Protein AF-A0A1B9N7E8-F1 (afdb_monomer)

Radius of gyration: 13.77 Å; Cα contacts (8 Å, |Δi|>4): 189; chains: 1; bounding box: 35×26×39 Å

pLDDT: mean 82.34, std 18.26, range [32.72, 97.5]

Mean predicted aligned error: 8.08 Å

Sequence (100 aa):
MKKYLFTLLGCFLLTGCGDEMPPKCDSKDAENILKEIYTREGFKKPTIVNQKTLRTDNDNKQYLCQAYLQEATLMKSGSFKYSITWQDKQQKIFYVQLID

Nearest PDB structures (foldseek):
  1tp6-assembly1_A  TM=4.314E-01  e=4.239E-01  Pseudomonas aeruginosa PAO1
  2ia7-assembly1_A  TM=4.928E-01  e=2.584E+00  Geobacter sulfurreducens
  7l5m-assembly1_A  TM=5.742E-01  e=4.719E+00  Escherichia coli
  6w40-assembly1_B  TM=4.185E-01  e=1.965E+00  synthetic construct
  6ubo-assembly1_B  TM=5.568E-01  e=5.875E+00  Escherichia coli K-12

Secondary structure (DSSP, 8-state):
-----EE-------------SPPPTT-HHHHHHHHHHHHHTT-SS-EEEEEEEEEEETTTTEEEEEEEEEETTTTEEEEEEEEEEEEETTTTEEEEEEE-

Solvent-accessible surface area (backbone atoms only — not comparable to full-atom values): 6060 Å² total; per-residue (Å²): 135,88,85,71,83,57,80,59,88,57,91,68,94,67,98,66,88,81,71,87,55,50,77,55,60,73,31,68,69,54,48,51,53,51,40,51,53,41,39,76,75,68,41,92,64,61,43,80,42,78,52,36,73,77,45,78,39,80,88,76,24,29,40,37,26,36,33,33,43,39,24,82,90,78,72,46,66,48,76,49,35,32,35,32,30,56,74,35,74,91,69,64,28,45,35,60,37,80,47,134

Structure (mmCIF, N/CA/C/O backbone):
data_AF-A0A1B9N7E8-F1
#
_entry.id   AF-A0A1B9N7E8-F1
#
loop_
_atom_site.group_PDB
_atom_site.id
_atom_site.type_symbol
_atom_site.label_atom_id
_atom_site.label_alt_id
_atom_site.label_comp_id
_atom_site.label_asym_id
_atom_site.label_entity_id
_atom_site.label_seq_id
_atom_site.pdbx_PDB_ins_code
_atom_site.Cartn_x
_atom_site.Cartn_y
_atom_site.Cartn_z
_atom_site.occupancy
_atom_site.B_iso_or_equiv
_atom_site.auth_seq_id
_atom_site.auth_comp_id
_atom_site.auth_asym_id
_atom_site.auth_atom_id
_atom_site.pdbx_PDB_model_num
ATOM 1 N N . MET A 1 1 ? -5.809 -18.952 -8.779 1.00 38.53 1 MET A N 1
ATOM 2 C CA . MET A 1 1 ? -5.448 -17.632 -8.214 1.00 38.53 1 MET A CA 1
ATOM 3 C C . MET A 1 1 ? -4.995 -17.837 -6.777 1.00 38.53 1 MET A C 1
ATOM 5 O O . MET A 1 1 ? -5.792 -18.292 -5.964 1.00 38.53 1 MET A O 1
ATOM 9 N N . LYS A 1 2 ? -3.712 -17.614 -6.480 1.00 34.44 2 LYS A N 1
ATOM 10 C CA . LYS A 1 2 ? -3.172 -17.715 -5.115 1.00 34.44 2 LYS A CA 1
ATOM 11 C C . LYS A 1 2 ? -3.514 -16.415 -4.382 1.00 34.44 2 LYS A C 1
ATOM 13 O O . LYS A 1 2 ? -3.075 -15.354 -4.804 1.00 34.44 2 LYS A O 1
ATOM 18 N N . LYS A 1 3 ? -4.335 -16.486 -3.331 1.00 32.72 3 LYS A N 1
ATOM 19 C CA . LYS A 1 3 ? -4.626 -15.340 -2.458 1.00 32.72 3 LYS A CA 1
ATOM 20 C C . LYS A 1 3 ? -3.487 -15.224 -1.448 1.00 32.72 3 LYS A C 1
ATOM 22 O O . LYS A 1 3 ? -3.351 -16.093 -0.591 1.00 32.72 3 LYS A O 1
ATOM 27 N N . TYR A 1 4 ? -2.658 -14.194 -1.571 1.00 44.41 4 TYR A N 1
ATOM 28 C CA . TYR A 1 4 ? -1.596 -13.916 -0.609 1.00 44.41 4 TYR A CA 1
ATOM 29 C C . TYR A 1 4 ? -2.139 -12.982 0.476 1.00 44.41 4 TYR A C 1
ATOM 31 O O . TYR A 1 4 ? -2.432 -11.820 0.206 1.00 44.41 4 TYR A O 1
ATOM 39 N N . LEU A 1 5 ? -2.315 -13.504 1.691 1.00 44.25 5 LEU A N 1
ATOM 40 C CA . LEU A 1 5 ? -2.675 -12.719 2.871 1.00 44.25 5 LEU A CA 1
ATOM 41 C C . LEU A 1 5 ? -1.390 -12.459 3.664 1.00 44.25 5 LEU A C 1
ATOM 43 O O . LEU A 1 5 ? -0.912 -13.335 4.381 1.00 44.25 5 LEU A O 1
ATOM 47 N N . PHE A 1 6 ? -0.795 -11.278 3.499 1.00 52.09 6 PHE A N 1
ATOM 48 C CA . PHE A 1 6 ? 0.378 -10.879 4.274 1.00 52.09 6 PHE A CA 1
ATOM 49 C C . PHE A 1 6 ? -0.073 -10.110 5.517 1.00 52.09 6 PHE A C 1
ATOM 51 O O . PHE A 1 6 ? -0.580 -8.996 5.427 1.00 52.09 6 PHE A O 1
ATOM 58 N N . THR A 1 7 ? 0.099 -10.735 6.681 1.00 44.53 7 THR A N 1
ATOM 59 C CA . THR A 1 7 ? -0.130 -10.121 7.993 1.00 44.53 7 THR A CA 1
ATOM 60 C C . THR A 1 7 ? 1.196 -9.556 8.496 1.00 44.53 7 THR A C 1
ATOM 62 O O . THR A 1 7 ? 2.098 -10.328 8.816 1.00 44.53 7 THR A O 1
ATOM 65 N N . LEU A 1 8 ? 1.347 -8.231 8.537 1.00 51.41 8 LEU A N 1
ATOM 66 C CA . LEU A 1 8 ? 2.491 -7.577 9.180 1.00 51.41 8 LEU A CA 1
ATOM 67 C C . LEU A 1 8 ? 2.053 -7.047 10.545 1.00 51.41 8 LEU A C 1
ATOM 69 O O . LEU A 1 8 ? 1.233 -6.139 10.647 1.00 51.41 8 LEU A O 1
ATOM 73 N N . LEU A 1 9 ? 2.602 -7.650 11.600 1.00 45.81 9 LEU A N 1
ATOM 74 C CA . LEU A 1 9 ? 2.369 -7.276 12.991 1.00 45.81 9 LEU A CA 1
ATOM 75 C C . LEU A 1 9 ? 3.229 -6.042 13.330 1.00 45.81 9 LEU A C 1
ATOM 77 O O . LEU A 1 9 ? 4.336 -6.155 13.851 1.00 45.81 9 LEU A O 1
ATOM 81 N N . GLY A 1 10 ? 2.761 -4.851 12.956 1.00 51.19 10 GLY A N 1
ATOM 82 C CA . GLY A 1 10 ? 3.415 -3.588 13.300 1.00 51.19 10 GLY A CA 1
ATOM 83 C C . GLY A 1 10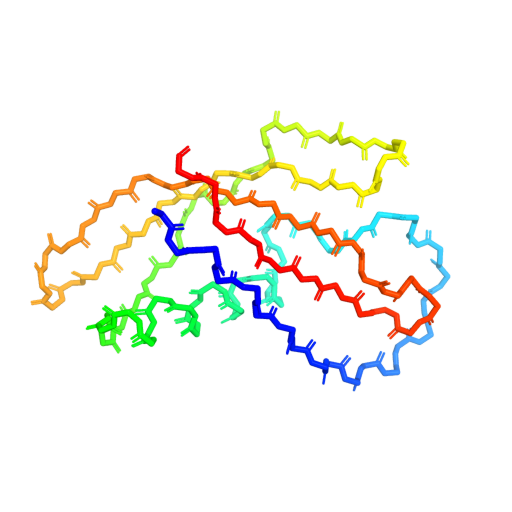 ? 3.016 -3.119 14.699 1.00 51.19 10 GLY A C 1
ATOM 84 O O . GLY A 1 10 ? 1.993 -2.462 14.854 1.00 51.19 10 GLY A O 1
ATOM 85 N N . CYS A 1 11 ? 3.814 -3.428 15.725 1.00 46.47 11 CYS A N 1
ATOM 86 C CA . CYS A 1 11 ? 3.627 -2.873 17.070 1.00 46.47 11 CYS A CA 1
ATOM 87 C C . CYS A 1 11 ? 4.004 -1.380 17.098 1.00 46.47 11 CYS A C 1
ATOM 89 O O . CYS A 1 11 ? 5.141 -1.035 17.414 1.00 46.47 11 CYS A O 1
ATOM 91 N N . PHE A 1 12 ? 3.055 -0.487 16.808 1.00 52.34 12 PHE A N 1
ATOM 92 C CA . PHE A 1 12 ? 3.200 0.951 17.057 1.00 52.34 12 PHE A CA 1
ATOM 93 C C . PHE A 1 12 ? 2.252 1.408 18.171 1.00 52.34 12 PHE A C 1
ATOM 95 O O . PHE A 1 12 ? 1.070 1.684 17.959 1.00 52.34 12 PHE A O 1
ATOM 102 N N . LEU A 1 13 ? 2.806 1.530 19.381 1.00 47.53 13 LEU A N 1
ATOM 103 C CA . LEU A 1 13 ? 2.186 2.223 20.509 1.00 47.53 13 LEU A CA 1
ATOM 104 C C . LEU A 1 13 ? 2.241 3.739 20.264 1.00 47.53 13 LEU A C 1
ATOM 106 O O . LEU A 1 13 ? 3.119 4.434 20.763 1.00 47.53 13 LEU A O 1
ATOM 110 N N . LEU A 1 14 ? 1.299 4.259 19.480 1.00 44.81 14 LEU A N 1
ATOM 111 C CA . LEU A 1 14 ? 0.996 5.690 19.444 1.00 44.81 14 LEU A CA 1
ATOM 112 C C . LEU A 1 14 ? -0.421 5.886 19.973 1.00 44.81 14 LEU A C 1
ATOM 114 O O . LEU A 1 14 ? -1.404 5.533 19.314 1.00 44.81 14 LEU A O 1
ATOM 118 N N . THR A 1 15 ? -0.526 6.432 21.183 1.00 51.41 15 THR A N 1
ATOM 119 C CA . THR A 1 15 ? -1.766 6.937 21.777 1.00 51.41 15 THR A CA 1
ATOM 120 C C . THR A 1 15 ? -2.265 8.115 20.945 1.00 51.41 15 THR A C 1
ATOM 122 O O . THR A 1 15 ? -1.873 9.260 21.146 1.00 51.41 15 THR A O 1
ATOM 125 N N . GLY A 1 16 ? -3.113 7.813 19.972 1.00 44.56 16 GLY A N 1
ATOM 126 C CA . GLY A 1 16 ? -3.918 8.778 19.241 1.00 44.56 16 GLY A CA 1
ATOM 127 C C . GLY A 1 16 ? -5.345 8.267 19.267 1.00 44.56 16 GLY A C 1
ATOM 128 O O . GLY A 1 16 ? -5.592 7.135 18.838 1.00 44.56 16 GLY A O 1
ATOM 129 N N . CYS A 1 17 ? -6.243 9.063 19.841 1.00 47.62 17 CYS A N 1
ATOM 130 C CA . CYS A 1 17 ? -7.675 8.821 19.813 1.00 47.62 17 CYS A CA 1
ATOM 131 C C . CYS A 1 17 ? -8.154 8.673 18.364 1.00 47.62 17 CYS A C 1
ATOM 133 O O . CYS A 1 17 ? -7.961 9.573 17.558 1.00 47.62 17 CYS A O 1
ATOM 135 N N . GLY A 1 18 ? -8.839 7.564 18.088 1.00 53.31 18 GLY A N 1
ATOM 136 C CA . GLY A 1 18 ? -10.081 7.614 17.323 1.00 53.31 18 GLY A CA 1
ATOM 137 C C . GLY A 1 18 ? -10.000 7.850 15.821 1.00 53.31 18 GLY A C 1
ATOM 138 O O . GLY A 1 18 ? -10.745 8.690 15.336 1.00 53.31 18 GLY A O 1
ATOM 139 N N . ASP A 1 19 ? -9.246 7.044 15.076 1.00 61.03 19 ASP A N 1
ATOM 140 C CA . ASP A 1 19 ? -9.650 6.785 13.692 1.00 61.03 19 ASP A CA 1
ATOM 141 C C . ASP A 1 19 ? -10.348 5.427 13.617 1.00 61.03 19 ASP A C 1
ATOM 143 O O . ASP A 1 19 ? -9.802 4.377 13.962 1.00 61.03 19 ASP A O 1
ATOM 147 N N . GLU A 1 20 ? -11.625 5.447 13.223 1.00 76.88 20 GLU A N 1
ATOM 148 C CA . GLU A 1 20 ? -12.377 4.218 12.976 1.00 76.88 20 GLU A CA 1
ATOM 149 C C . GLU A 1 20 ? -11.849 3.449 11.767 1.00 76.88 20 GLU A C 1
ATOM 151 O O . GLU A 1 20 ? -12.049 2.238 11.676 1.00 76.88 20 GLU A O 1
ATOM 156 N N . MET A 1 21 ? -11.172 4.154 10.866 1.00 88.62 21 MET A N 1
ATOM 157 C CA . MET A 1 21 ? -10.669 3.650 9.600 1.00 88.62 21 MET A CA 1
ATOM 158 C C . MET A 1 21 ? -9.199 3.230 9.706 1.00 88.62 21 MET A C 1
ATOM 160 O O . MET A 1 21 ? -8.461 3.817 10.497 1.00 88.62 21 MET A O 1
ATOM 164 N N . PRO A 1 22 ? -8.764 2.225 8.922 1.00 90.19 22 PRO A N 1
ATOM 165 C CA . PRO A 1 22 ? -7.357 1.856 8.811 1.00 90.19 22 PRO A CA 1
ATOM 166 C C . PRO A 1 22 ? -6.534 3.009 8.224 1.00 90.19 22 PRO A C 1
ATOM 168 O O . PRO A 1 22 ? -7.098 4.017 7.796 1.00 90.19 22 PRO A O 1
ATOM 171 N N . PRO A 1 23 ? -5.198 2.898 8.168 1.00 92.00 23 PRO A N 1
ATOM 172 C CA . PRO A 1 23 ? -4.381 3.904 7.503 1.00 92.00 23 PRO A CA 1
ATOM 173 C C . PRO A 1 23 ? -4.845 4.164 6.063 1.00 92.00 23 PRO A C 1
ATOM 175 O O . PRO A 1 23 ? -5.288 3.258 5.354 1.00 92.00 23 PRO A O 1
ATOM 178 N N . LYS A 1 24 ? -4.750 5.422 5.624 1.00 93.19 24 LYS A N 1
ATOM 179 C CA . LYS A 1 24 ? -5.144 5.835 4.269 1.00 93.19 24 LYS A CA 1
ATOM 180 C C . LYS A 1 24 ? -4.250 5.200 3.198 1.00 93.19 24 LYS A C 1
ATOM 182 O O . LYS A 1 24 ? -3.145 4.733 3.481 1.00 93.19 24 LYS A O 1
ATOM 187 N N . CYS A 1 25 ? -4.724 5.220 1.951 1.00 94.88 25 CYS A N 1
ATOM 188 C CA . CYS A 1 25 ? -4.038 4.637 0.793 1.00 94.88 25 CYS A CA 1
ATOM 189 C C . CYS A 1 25 ? -2.600 5.141 0.593 1.00 94.88 25 CYS A C 1
ATOM 191 O O . CYS A 1 25 ? -1.749 4.373 0.151 1.00 94.88 25 CYS A O 1
ATOM 193 N N . ASP A 1 26 ? -2.342 6.406 0.914 1.00 93.44 26 ASP A N 1
ATOM 194 C CA . ASP A 1 26 ? -1.058 7.106 0.805 1.00 93.44 26 ASP A CA 1
ATOM 195 C C . ASP A 1 26 ? -0.241 7.088 2.111 1.00 93.44 26 ASP A C 1
ATOM 197 O O . ASP A 1 26 ? 0.767 7.783 2.235 1.00 93.44 26 ASP A O 1
ATOM 201 N N . SER A 1 27 ? -0.655 6.293 3.105 1.00 94.50 27 SER A N 1
ATOM 202 C CA . SER A 1 27 ? 0.128 6.121 4.327 1.00 94.50 27 SER A CA 1
ATOM 203 C C . SER A 1 27 ? 1.454 5.411 4.047 1.00 94.50 27 SER A C 1
ATOM 205 O O . SER A 1 27 ? 1.531 4.453 3.271 1.00 94.50 27 SER A O 1
ATOM 207 N N . LYS A 1 28 ? 2.504 5.852 4.749 1.00 94.00 28 LYS A N 1
ATOM 208 C CA . LYS A 1 28 ? 3.842 5.249 4.663 1.00 94.00 28 LYS A CA 1
ATOM 209 C C . LYS A 1 28 ? 3.826 3.764 5.029 1.00 94.00 28 LYS A C 1
ATOM 211 O O . LYS A 1 28 ? 4.539 2.980 4.411 1.00 94.00 28 LYS A O 1
ATOM 216 N N . ASP A 1 29 ? 2.996 3.371 5.993 1.00 91.44 29 ASP A N 1
ATOM 217 C CA . ASP A 1 29 ? 2.899 1.977 6.430 1.00 91.44 29 ASP A CA 1
ATOM 218 C C . ASP A 1 29 ? 2.327 1.082 5.323 1.00 91.44 29 ASP A C 1
ATOM 220 O O . ASP A 1 29 ? 2.894 0.030 5.023 1.00 91.44 29 ASP A O 1
ATOM 224 N N . ALA A 1 30 ? 1.260 1.521 4.643 1.00 92.38 30 ALA A N 1
ATOM 225 C CA . ALA A 1 30 ? 0.710 0.790 3.503 1.00 92.38 30 ALA A CA 1
ATOM 226 C C . ALA A 1 30 ? 1.699 0.731 2.327 1.00 92.38 30 ALA A C 1
ATOM 228 O O . ALA A 1 30 ? 1.841 -0.317 1.696 1.00 92.38 30 ALA A O 1
ATOM 229 N N . GLU A 1 31 ? 2.415 1.826 2.049 1.00 94.75 31 GLU A N 1
ATOM 230 C CA . GLU A 1 31 ? 3.453 1.864 1.013 1.00 94.75 31 GLU A CA 1
ATOM 231 C C . GLU A 1 31 ? 4.585 0.861 1.299 1.00 94.75 31 GLU A C 1
ATOM 233 O O . GLU A 1 31 ? 5.010 0.137 0.398 1.00 94.75 31 GLU A O 1
ATOM 238 N N . ASN A 1 32 ? 5.039 0.770 2.552 1.00 94.12 32 ASN A N 1
ATOM 239 C CA . ASN A 1 32 ? 6.075 -0.178 2.965 1.00 94.12 32 ASN A CA 1
ATOM 240 C C . ASN A 1 32 ? 5.623 -1.632 2.780 1.00 94.12 32 ASN A C 1
ATOM 242 O O . ASN A 1 32 ? 6.355 -2.423 2.185 1.00 94.12 32 ASN A O 1
ATOM 246 N N . ILE A 1 33 ? 4.398 -1.970 3.201 1.00 94.12 33 ILE A N 1
ATOM 247 C CA . ILE A 1 33 ? 3.835 -3.316 3.005 1.00 94.12 33 ILE A CA 1
ATOM 248 C C . ILE A 1 33 ? 3.761 -3.657 1.512 1.00 94.12 33 ILE A C 1
ATOM 250 O O . ILE A 1 33 ? 4.164 -4.744 1.101 1.00 94.12 33 ILE A O 1
ATOM 254 N N . LEU A 1 34 ? 3.291 -2.732 0.671 1.00 94.81 34 LEU A N 1
ATOM 255 C CA . LEU A 1 34 ? 3.226 -2.952 -0.775 1.00 94.81 34 LEU A CA 1
ATOM 256 C C . LEU A 1 34 ? 4.616 -3.156 -1.394 1.00 94.81 34 LEU A C 1
ATOM 258 O O . LEU A 1 34 ? 4.787 -4.042 -2.232 1.00 94.81 34 LEU A O 1
ATOM 262 N N . LYS A 1 35 ? 5.624 -2.379 -0.976 1.00 94.06 35 LYS A N 1
ATOM 263 C CA . LYS A 1 35 ? 7.012 -2.573 -1.422 1.00 94.06 35 LYS A CA 1
ATOM 264 C C . LYS A 1 35 ? 7.540 -3.946 -1.028 1.00 94.06 35 LYS A C 1
ATOM 266 O O . LYS A 1 35 ? 8.196 -4.586 -1.847 1.00 94.06 35 LYS A O 1
ATOM 271 N N . GLU A 1 36 ? 7.241 -4.422 0.179 1.00 93.56 36 GLU A N 1
ATOM 272 C CA . GLU A 1 36 ? 7.608 -5.775 0.605 1.00 93.56 36 GLU A CA 1
ATOM 273 C C . GLU A 1 36 ? 6.930 -6.854 -0.241 1.00 93.56 36 GLU A C 1
ATOM 275 O O . GLU A 1 36 ? 7.602 -7.794 -0.666 1.00 93.56 36 GLU A O 1
ATOM 280 N N . ILE A 1 37 ? 5.629 -6.710 -0.521 1.00 92.50 37 ILE A N 1
ATOM 281 C CA . ILE A 1 37 ? 4.884 -7.624 -1.396 1.00 92.50 37 ILE A CA 1
ATOM 282 C C . ILE A 1 37 ? 5.575 -7.704 -2.761 1.00 92.50 37 ILE A C 1
ATOM 284 O O . ILE A 1 37 ? 5.982 -8.786 -3.176 1.00 92.50 37 ILE A O 1
ATOM 288 N N . TYR A 1 38 ? 5.803 -6.571 -3.430 1.00 91.81 38 TYR A N 1
ATOM 289 C CA . TYR A 1 38 ? 6.438 -6.578 -4.751 1.00 91.81 38 TYR A CA 1
ATOM 290 C C . TYR A 1 38 ? 7.900 -7.030 -4.716 1.00 91.81 38 TYR A C 1
ATOM 292 O O . TYR A 1 38 ? 8.359 -7.688 -5.647 1.00 91.81 38 TYR A O 1
ATOM 300 N N . THR A 1 39 ? 8.633 -6.754 -3.638 1.00 91.88 39 THR A N 1
ATOM 301 C CA . THR A 1 39 ? 9.997 -7.275 -3.484 1.00 91.88 39 THR A CA 1
ATOM 302 C C . THR A 1 39 ? 10.002 -8.803 -3.419 1.00 91.88 39 THR A C 1
ATOM 304 O O . THR A 1 39 ? 10.829 -9.438 -4.073 1.00 91.88 39 THR A O 1
ATOM 307 N N . ARG A 1 40 ? 9.044 -9.413 -2.704 1.00 91.19 40 ARG A N 1
ATOM 308 C CA . ARG A 1 40 ? 8.868 -10.878 -2.669 1.00 91.19 40 ARG A CA 1
ATOM 309 C C . ARG A 1 40 ? 8.453 -11.453 -4.026 1.00 91.19 40 ARG A C 1
ATOM 311 O O . ARG A 1 40 ? 8.894 -12.543 -4.369 1.00 91.19 40 ARG A O 1
ATOM 318 N N . GLU A 1 41 ? 7.694 -10.699 -4.818 1.00 88.69 41 GLU A N 1
ATOM 319 C CA . GLU A 1 41 ? 7.342 -11.038 -6.209 1.00 88.69 41 GLU A CA 1
ATOM 320 C C . GLU A 1 41 ? 8.494 -10.788 -7.214 1.00 88.69 41 GLU A C 1
ATOM 322 O O . GLU A 1 41 ? 8.336 -10.977 -8.421 1.00 88.69 41 GLU A O 1
ATOM 327 N N . GLY A 1 42 ? 9.677 -10.378 -6.738 1.00 89.19 42 GLY A N 1
ATOM 328 C CA . GLY A 1 42 ? 10.906 -10.291 -7.532 1.00 89.19 42 GLY A CA 1
ATOM 329 C C . GLY A 1 42 ? 11.254 -8.902 -8.076 1.00 89.19 42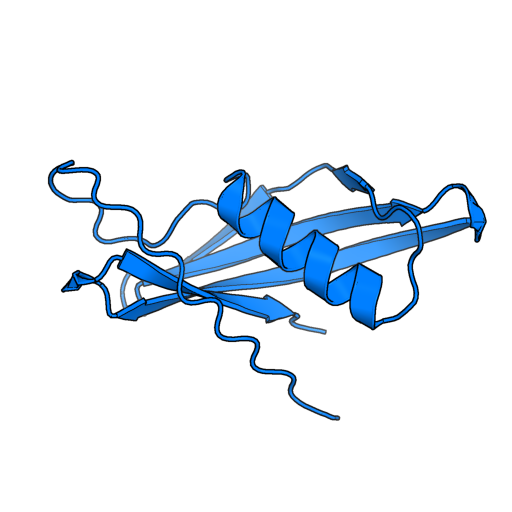 GLY A C 1
ATOM 330 O O . GLY A 1 42 ? 12.186 -8.787 -8.875 1.00 89.19 42 GLY A O 1
ATOM 331 N N . PHE A 1 43 ? 10.555 -7.845 -7.655 1.00 89.88 43 PHE A N 1
ATOM 332 C CA . PHE A 1 43 ? 10.914 -6.464 -7.991 1.00 89.88 43 PHE A CA 1
ATOM 333 C C . PHE A 1 43 ? 12.074 -5.996 -7.103 1.00 89.88 43 PHE A C 1
ATOM 335 O O . PHE A 1 43 ? 11.976 -6.013 -5.881 1.00 89.88 43 PHE A O 1
ATOM 342 N N . LYS A 1 44 ? 13.191 -5.541 -7.679 1.00 87.19 44 LYS A N 1
ATOM 343 C CA . LYS A 1 44 ? 14.393 -5.214 -6.883 1.00 87.19 44 LYS A CA 1
ATOM 344 C C . LYS A 1 44 ? 14.291 -3.882 -6.146 1.00 87.19 44 LYS A C 1
ATOM 346 O O . LYS A 1 44 ? 14.878 -3.719 -5.080 1.00 87.19 44 LYS A O 1
ATOM 351 N N . LYS A 1 45 ? 13.622 -2.904 -6.758 1.00 88.75 45 LYS A N 1
ATOM 352 C CA . LYS A 1 45 ? 13.449 -1.539 -6.235 1.00 88.75 45 LYS A CA 1
ATOM 353 C C . LYS A 1 45 ? 12.082 -0.992 -6.663 1.00 88.75 45 LYS A C 1
ATOM 355 O O . LYS A 1 45 ? 12.037 -0.122 -7.533 1.00 88.75 45 LYS A O 1
ATOM 360 N N . PRO A 1 46 ? 10.976 -1.549 -6.140 1.00 92.50 46 PRO A N 1
ATOM 361 C CA . PRO A 1 46 ? 9.646 -1.077 -6.489 1.00 92.50 46 PRO A CA 1
ATOM 362 C C . PRO A 1 46 ? 9.434 0.346 -5.959 1.00 92.50 46 PRO A C 1
ATOM 364 O O . PRO A 1 46 ? 9.564 0.611 -4.762 1.00 92.50 46 PRO A O 1
ATOM 367 N N . THR A 1 47 ? 9.071 1.254 -6.855 1.00 94.38 47 THR A N 1
ATOM 368 C CA . THR A 1 47 ? 8.597 2.597 -6.525 1.00 94.38 47 THR A CA 1
ATOM 369 C C . THR A 1 47 ? 7.087 2.616 -6.692 1.00 94.38 47 THR A C 1
ATOM 371 O O . THR A 1 47 ? 6.565 2.232 -7.739 1.00 94.38 47 THR A O 1
ATOM 374 N N . ILE A 1 48 ? 6.385 3.064 -5.659 1.00 95.06 48 ILE A N 1
ATOM 375 C CA . ILE A 1 48 ? 4.933 3.210 -5.671 1.00 95.06 48 ILE A CA 1
ATOM 376 C C . ILE A 1 48 ? 4.638 4.697 -5.759 1.00 95.06 48 ILE A C 1
ATOM 378 O O . ILE A 1 48 ? 5.168 5.482 -4.980 1.00 95.06 48 ILE A O 1
ATOM 382 N N . VAL A 1 49 ? 3.826 5.086 -6.734 1.00 94.56 49 VAL A N 1
ATOM 383 C 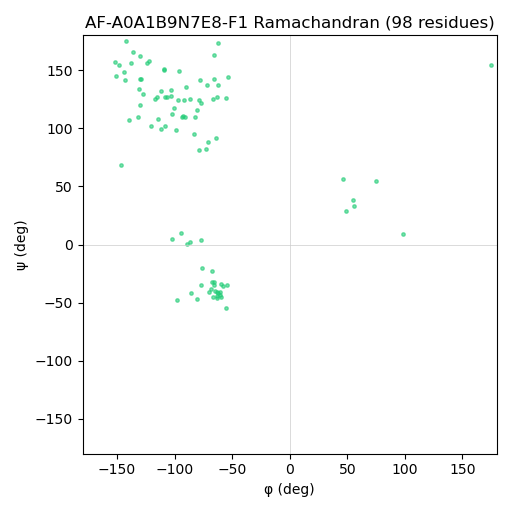CA . VAL A 1 49 ? 3.445 6.483 -6.957 1.00 94.56 49 VAL A CA 1
ATOM 384 C C . VAL A 1 49 ? 1.953 6.594 -7.232 1.00 94.56 49 VAL A C 1
ATOM 386 O O . VAL A 1 49 ? 1.284 5.603 -7.538 1.00 94.56 49 VAL A O 1
ATOM 389 N N . ASN A 1 50 ? 1.431 7.820 -7.164 1.00 94.94 50 ASN A N 1
ATOM 390 C CA . ASN A 1 50 ? 0.040 8.142 -7.491 1.00 94.94 50 ASN A CA 1
ATOM 391 C C . ASN A 1 50 ? -0.980 7.305 -6.696 1.00 94.94 50 ASN A C 1
ATOM 393 O O . ASN A 1 50 ? -2.004 6.889 -7.243 1.00 94.94 50 ASN A O 1
ATOM 397 N N . GLN A 1 51 ? -0.690 7.041 -5.417 1.00 96.56 51 GLN A N 1
ATOM 398 C CA . GLN A 1 51 ? -1.624 6.387 -4.503 1.00 96.56 51 GLN A CA 1
ATOM 399 C C . GLN A 1 51 ? -2.860 7.267 -4.325 1.00 96.56 51 GLN A C 1
ATOM 401 O O . GLN A 1 51 ? -2.757 8.444 -3.986 1.00 96.56 51 GLN A O 1
ATOM 406 N N . LYS A 1 52 ? -4.040 6.695 -4.555 1.00 95.75 52 LYS A N 1
ATOM 407 C CA . LYS A 1 52 ? -5.319 7.381 -4.366 1.00 95.75 52 LYS A CA 1
ATOM 408 C C . LYS A 1 52 ? -6.387 6.435 -3.839 1.00 95.75 52 LYS A C 1
ATOM 410 O O . LYS A 1 52 ? -6.412 5.254 -4.188 1.00 95.75 52 LYS A O 1
ATOM 415 N N . THR A 1 53 ? -7.308 6.982 -3.055 1.00 96.88 53 THR A N 1
ATOM 416 C CA . THR A 1 53 ? -8.522 6.281 -2.629 1.00 96.88 53 THR A CA 1
ATOM 417 C C . THR A 1 53 ? -9.529 6.268 -3.772 1.00 96.88 53 THR A C 1
ATOM 419 O O . THR A 1 53 ? -9.923 7.318 -4.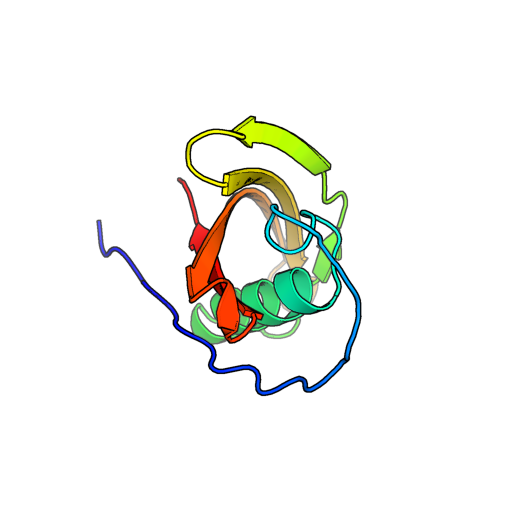273 1.00 96.88 53 THR A O 1
ATOM 422 N N . LEU A 1 54 ? -9.949 5.077 -4.190 1.00 96.19 54 LEU A N 1
ATOM 423 C CA . LEU A 1 54 ? -11.045 4.893 -5.142 1.00 96.19 54 LEU A CA 1
ATOM 424 C C . LEU A 1 54 ? -12.399 4.868 -4.436 1.00 96.19 54 LEU A C 1
ATOM 426 O O . LEU A 1 54 ? -13.372 5.425 -4.936 1.00 96.19 54 LEU A O 1
ATOM 430 N N . ARG A 1 55 ? -12.463 4.182 -3.292 1.00 95.31 55 ARG A N 1
ATOM 431 C CA . ARG A 1 55 ? -13.681 4.029 -2.500 1.00 95.31 55 ARG A CA 1
ATOM 432 C C . ARG A 1 55 ? -13.334 3.859 -1.028 1.00 95.31 55 ARG A C 1
ATOM 434 O O . ARG A 1 55 ? -12.356 3.198 -0.684 1.00 95.31 55 ARG A O 1
ATOM 44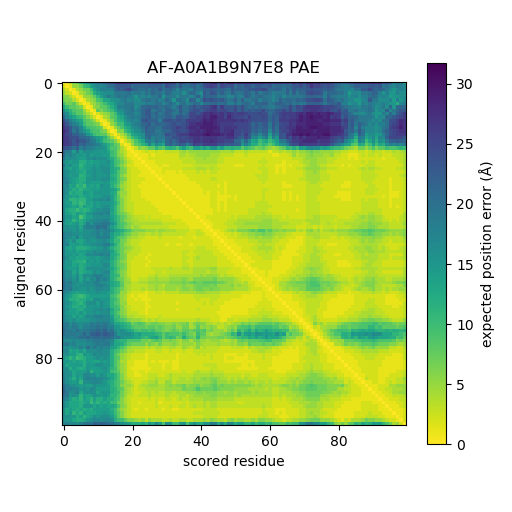1 N N . T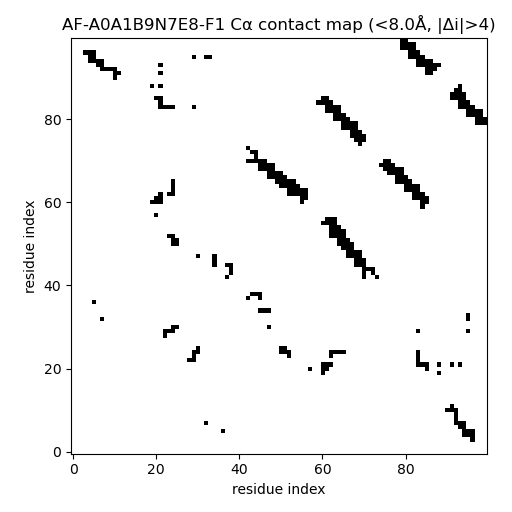HR A 1 56 ? -14.189 4.416 -0.185 1.00 95.25 56 T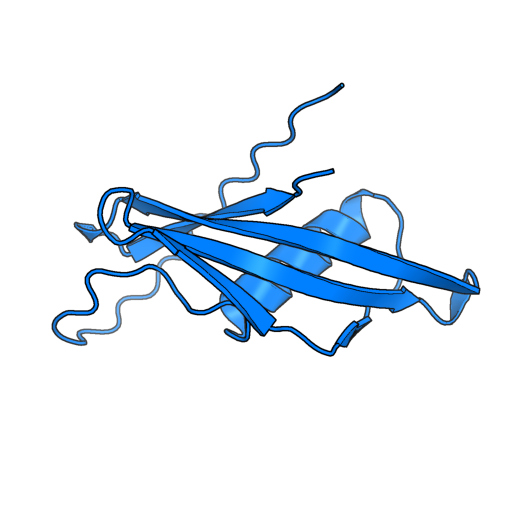HR A N 1
ATOM 442 C CA . THR A 1 56 ? -14.200 4.177 1.256 1.00 95.25 56 THR A CA 1
ATOM 443 C C . THR A 1 56 ? -15.415 3.325 1.588 1.00 95.25 56 THR A C 1
ATOM 445 O O . THR A 1 56 ? -16.530 3.669 1.198 1.00 95.25 56 THR A O 1
ATOM 448 N N . ASP A 1 57 ? -15.201 2.215 2.281 1.00 91.25 57 ASP A N 1
ATOM 449 C CA . ASP A 1 57 ? -16.260 1.400 2.863 1.00 91.25 57 ASP A CA 1
ATOM 450 C C . ASP A 1 57 ? -16.226 1.584 4.383 1.00 91.25 57 ASP A C 1
ATOM 452 O O . ASP A 1 57 ? -15.351 1.060 5.075 1.00 91.25 57 ASP A O 1
ATOM 456 N N . ASN A 1 58 ? -17.154 2.396 4.888 1.00 86.88 58 ASN A N 1
ATOM 457 C CA . ASN A 1 58 ? -17.239 2.723 6.309 1.00 86.88 58 ASN A CA 1
ATOM 458 C C . ASN A 1 58 ? -17.832 1.586 7.146 1.00 86.88 58 ASN A C 1
ATOM 460 O O . ASN A 1 58 ? -17.621 1.585 8.359 1.00 86.88 58 ASN A O 1
ATOM 464 N N . ASP A 1 59 ? -18.553 0.648 6.531 1.00 85.81 59 ASP A N 1
ATOM 465 C CA . ASP A 1 59 ? -19.185 -0.467 7.238 1.00 85.81 59 ASP A CA 1
ATOM 466 C C . ASP A 1 59 ? -18.138 -1.548 7.499 1.00 85.81 59 ASP A C 1
ATOM 468 O O . ASP A 1 59 ? -17.941 -1.984 8.632 1.00 85.81 59 ASP A O 1
ATOM 472 N N . ASN A 1 60 ? -17.366 -1.884 6.462 1.00 83.56 60 ASN A N 1
ATOM 473 C CA . ASN A 1 60 ? -16.273 -2.853 6.538 1.00 83.56 60 ASN A CA 1
ATOM 474 C C . ASN A 1 60 ? -14.938 -2.239 6.989 1.00 83.56 60 ASN A C 1
ATOM 476 O O . ASN A 1 60 ? -13.923 -2.934 7.033 1.00 83.56 60 ASN A O 1
ATOM 480 N N . LYS A 1 61 ? -14.925 -0.934 7.300 1.00 87.12 61 LYS A N 1
ATOM 481 C CA . LYS A 1 61 ? -13.734 -0.154 7.680 1.00 87.12 61 LYS A CA 1
ATOM 482 C C . LYS A 1 61 ? -12.557 -0.433 6.742 1.00 87.12 61 LYS A C 1
ATOM 484 O O . LYS A 1 61 ? -11.474 -0.847 7.160 1.00 87.12 61 LYS A O 1
ATOM 489 N N . GLN A 1 62 ? -12.795 -0.225 5.453 1.00 92.75 62 GLN A N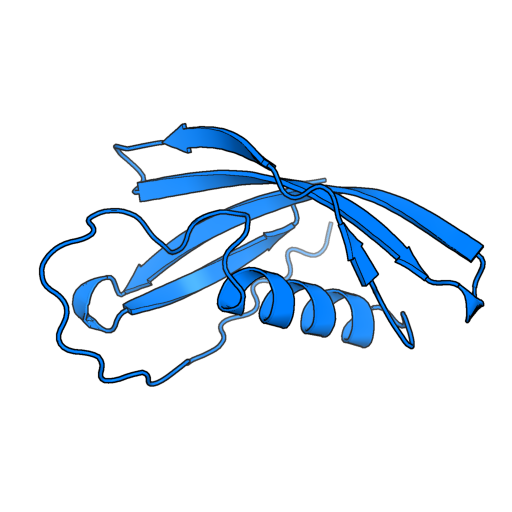 1
ATOM 490 C CA . GLN A 1 62 ? -11.867 -0.557 4.381 1.00 92.75 62 GLN A CA 1
ATOM 491 C C . GLN A 1 62 ? -11.660 0.633 3.441 1.00 92.75 62 GLN A C 1
ATOM 493 O O . GLN A 1 62 ? -12.595 1.351 3.084 1.00 92.75 62 GLN A O 1
ATOM 498 N N . TYR A 1 63 ? -10.423 0.796 2.978 1.00 96.00 63 TYR A N 1
ATOM 499 C CA . TYR A 1 63 ? -10.117 1.611 1.807 1.00 96.00 63 TYR A CA 1
ATOM 500 C C . TYR A 1 63 ? -9.856 0.720 0.605 1.00 96.00 63 TYR A C 1
ATOM 502 O O . TYR A 1 63 ? -9.073 -0.221 0.699 1.00 96.00 63 TYR A O 1
ATOM 510 N N . LEU A 1 64 ? -10.473 1.048 -0.528 1.00 96.38 64 LEU A N 1
ATOM 511 C CA . LEU A 1 64 ? -10.077 0.559 -1.840 1.00 96.38 64 LEU A CA 1
ATOM 512 C C . LEU A 1 64 ? -9.205 1.622 -2.500 1.00 96.38 64 LEU A C 1
ATOM 514 O O . LEU A 1 64 ? -9.623 2.770 -2.672 1.00 96.38 64 LEU A O 1
ATOM 518 N N . CYS A 1 65 ? -8.012 1.222 -2.903 1.00 97.50 65 CYS A N 1
ATOM 519 C CA . CYS A 1 65 ? -6.954 2.093 -3.370 1.00 97.50 65 CYS A CA 1
ATOM 520 C C . CYS A 1 65 ? -6.515 1.723 -4.789 1.00 97.50 65 CYS A C 1
ATOM 522 O O . CYS A 1 65 ? -6.676 0.589 -5.245 1.00 97.50 65 CYS A O 1
ATOM 524 N N . GLN A 1 66 ? -5.911 2.687 -5.476 1.00 97.31 66 GLN A N 1
ATOM 525 C CA . GLN A 1 66 ? -5.162 2.478 -6.710 1.00 97.31 66 GLN A CA 1
ATOM 526 C C . GLN A 1 66 ? -3.804 3.149 -6.579 1.00 97.31 66 GLN A C 1
ATOM 528 O O . GLN A 1 66 ? -3.712 4.245 -6.031 1.00 97.31 66 GLN A O 1
ATOM 533 N N . ALA A 1 67 ? -2.774 2.519 -7.129 1.00 97.00 67 ALA A N 1
ATOM 534 C CA . ALA A 1 67 ? -1.461 3.123 -7.283 1.00 97.00 67 ALA A CA 1
ATOM 535 C C . ALA A 1 67 ? -0.824 2.695 -8.607 1.00 97.00 67 ALA A C 1
ATOM 537 O O . ALA A 1 67 ? -1.378 1.887 -9.360 1.00 97.00 67 ALA A O 1
ATOM 538 N N . TYR A 1 68 ? 0.336 3.269 -8.900 1.00 95.38 68 TYR A N 1
ATOM 539 C CA . TYR A 1 68 ? 1.171 2.903 -10.031 1.00 95.38 68 TYR A CA 1
ATOM 540 C C . TYR A 1 68 ? 2.509 2.373 -9.519 1.00 95.38 68 TYR A C 1
ATOM 542 O O . TYR A 1 68 ? 3.189 3.035 -8.734 1.00 95.38 68 TYR A O 1
ATOM 550 N N . LEU A 1 69 ? 2.863 1.166 -9.948 1.00 94.38 69 LEU A N 1
ATOM 551 C CA . LEU A 1 69 ? 4.143 0.534 -9.671 1.00 94.38 69 LEU A CA 1
ATOM 552 C C . LEU A 1 69 ? 5.129 0.896 -10.778 1.00 94.38 69 LEU A C 1
ATOM 554 O O . LEU A 1 69 ? 4.794 0.821 -11.960 1.00 94.38 69 LEU A O 1
ATOM 558 N N . GLN A 1 70 ? 6.350 1.240 -10.392 1.00 92.56 70 GLN A N 1
ATOM 559 C CA . GLN A 1 70 ? 7.477 1.427 -11.295 1.00 92.56 70 GLN A CA 1
ATOM 560 C C . GLN A 1 70 ? 8.681 0.654 -10.780 1.00 92.56 70 GLN A C 1
ATOM 562 O O . GLN A 1 70 ? 9.050 0.770 -9.615 1.00 92.56 70 GLN A O 1
ATOM 567 N N . GLU A 1 71 ? 9.349 -0.075 -11.662 1.00 87.44 71 GLU A N 1
ATOM 568 C CA . GLU A 1 71 ? 10.681 -0.599 -11.402 1.00 87.44 71 GLU A CA 1
ATOM 569 C C . GLU A 1 71 ? 11.594 -0.294 -12.583 1.00 87.44 71 GLU A C 1
ATOM 571 O O . GLU A 1 71 ? 11.491 -0.890 -13.656 1.00 87.44 71 GLU A O 1
ATOM 576 N N . ALA A 1 72 ? 12.538 0.618 -12.353 1.00 79.31 72 ALA A N 1
ATOM 577 C CA . ALA A 1 72 ? 13.479 1.063 -13.374 1.00 79.31 72 ALA A CA 1
ATOM 578 C C . ALA A 1 72 ? 14.337 -0.086 -13.935 1.00 79.31 72 ALA A C 1
ATOM 580 O O . ALA A 1 72 ? 14.659 -0.091 -15.118 1.00 79.31 72 ALA A O 1
ATOM 581 N N . THR A 1 73 ? 14.683 -1.076 -13.104 1.00 78.69 73 THR A N 1
ATOM 582 C CA . THR A 1 73 ? 15.621 -2.147 -13.479 1.00 78.69 73 THR A CA 1
ATOM 583 C C . THR A 1 73 ? 15.044 -3.123 -14.504 1.00 78.69 73 THR A C 1
ATOM 585 O O . THR A 1 73 ? 15.765 -3.537 -15.404 1.00 78.69 73 THR A O 1
ATOM 588 N N . LEU A 1 74 ? 13.771 -3.513 -14.372 1.00 75.31 74 LEU A N 1
ATOM 589 C CA . LEU A 1 74 ? 13.125 -4.455 -15.298 1.00 75.31 74 LEU A CA 1
ATOM 590 C C . LEU A 1 74 ? 12.198 -3.757 -16.299 1.00 75.31 74 LEU A C 1
ATOM 592 O O . LEU A 1 74 ? 11.502 -4.443 -17.043 1.00 75.31 74 LEU A O 1
ATOM 596 N N . MET A 1 75 ? 12.146 -2.417 -16.288 1.00 81.06 75 MET A N 1
ATOM 597 C CA . MET A 1 75 ? 11.165 -1.619 -17.038 1.00 81.06 75 MET A CA 1
ATOM 598 C C . MET A 1 75 ? 9.720 -2.107 -16.832 1.00 81.06 75 MET A C 1
ATOM 600 O O . MET A 1 75 ? 8.869 -1.971 -17.709 1.00 81.06 75 MET A O 1
ATOM 604 N N . LYS A 1 76 ? 9.435 -2.696 -15.666 1.00 81.00 76 LYS A N 1
ATOM 605 C CA . LYS A 1 76 ? 8.096 -3.152 -15.305 1.00 81.00 76 LYS A CA 1
ATOM 606 C C . LYS A 1 76 ? 7.347 -1.986 -14.691 1.00 81.00 76 LYS A C 1
ATOM 608 O O . LYS A 1 76 ? 7.804 -1.386 -13.716 1.00 81.00 76 LYS A O 1
ATOM 613 N N . SER A 1 77 ? 6.187 -1.678 -15.246 1.00 90.12 77 SER A N 1
ATOM 614 C CA . SER A 1 77 ? 5.310 -0.664 -14.689 1.00 90.12 77 SER A CA 1
ATOM 615 C C . SER A 1 77 ? 3.848 -0.982 -14.955 1.00 90.12 77 SER A C 1
ATOM 617 O O . SER A 1 77 ? 3.508 -1.703 -15.893 1.00 90.12 77 SER A O 1
ATOM 619 N N . GLY A 1 78 ? 2.971 -0.471 -14.098 1.00 92.00 78 GLY A N 1
ATOM 620 C CA . GLY A 1 78 ? 1.546 -0.731 -14.228 1.00 92.00 78 GLY A CA 1
ATOM 621 C C . GLY A 1 78 ? 0.729 -0.158 -13.086 1.00 92.00 78 GLY A C 1
ATOM 622 O O . GLY A 1 78 ? 1.221 0.047 -11.976 1.00 92.00 78 GLY A O 1
ATOM 623 N N . SER A 1 79 ? -0.543 0.107 -13.369 1.00 94.69 79 SER A N 1
ATOM 624 C CA . SER A 1 79 ? -1.514 0.391 -12.319 1.00 94.69 79 SER A CA 1
ATOM 625 C C . SER A 1 79 ? -1.955 -0.899 -11.648 1.00 94.69 79 SER A C 1
ATOM 627 O O . SER A 1 79 ? -2.187 -1.896 -12.321 1.00 94.69 79 SER A O 1
ATOM 629 N N . PHE A 1 80 ? -2.144 -0.843 -10.336 1.00 94.25 80 PHE A N 1
ATOM 630 C CA . PHE A 1 80 ? -2.709 -1.938 -9.559 1.00 94.25 80 PHE A CA 1
ATOM 631 C C . PHE A 1 80 ? -3.700 -1.392 -8.534 1.00 94.25 80 PHE A C 1
ATOM 633 O O . PHE A 1 80 ? -3.633 -0.218 -8.143 1.00 94.25 80 PHE A O 1
ATOM 640 N N . LYS A 1 81 ? -4.633 -2.244 -8.106 1.00 96.69 81 LYS A N 1
ATOM 641 C CA . LYS A 1 81 ? -5.564 -1.944 -7.021 1.00 96.69 81 LYS A CA 1
ATOM 642 C C . LYS A 1 81 ? -5.212 -2.764 -5.793 1.00 96.69 81 LYS A C 1
ATOM 644 O O . LYS A 1 81 ? -4.656 -3.857 -5.877 1.00 96.69 81 LYS A O 1
ATOM 649 N N . TYR A 1 82 ? -5.530 -2.207 -4.638 1.00 96.25 82 TYR A N 1
ATOM 650 C CA . TYR A 1 82 ? -5.341 -2.876 -3.361 1.00 96.25 82 TYR A CA 1
ATOM 651 C C . TYR A 1 82 ? -6.366 -2.377 -2.355 1.00 96.25 82 TYR A C 1
ATOM 653 O O . TYR A 1 82 ? -6.886 -1.271 -2.497 1.00 96.25 82 TYR A O 1
ATOM 661 N N . SER A 1 83 ? -6.650 -3.177 -1.336 1.00 96.06 83 SER A N 1
ATOM 662 C CA . SER A 1 83 ? -7.411 -2.741 -0.173 1.00 96.06 83 SER A CA 1
ATOM 663 C C . SER A 1 83 ? -6.536 -2.629 1.060 1.00 96.06 83 SER A C 1
ATOM 665 O O . SER A 1 83 ? -5.579 -3.385 1.223 1.00 96.06 83 SER A O 1
ATOM 667 N N . ILE A 1 84 ? -6.912 -1.713 1.947 1.00 96.00 84 ILE A N 1
ATOM 668 C CA . ILE A 1 84 ? -6.402 -1.624 3.314 1.00 96.00 84 ILE A CA 1
ATOM 669 C C . ILE A 1 84 ? -7.573 -1.900 4.248 1.00 96.00 84 ILE A C 1
ATOM 671 O O . ILE A 1 84 ? -8.635 -1.290 4.109 1.00 96.00 84 ILE A O 1
ATOM 675 N N . THR A 1 85 ? -7.415 -2.841 5.171 1.00 92.56 85 THR A N 1
ATOM 676 C CA . THR A 1 85 ? -8.495 -3.267 6.071 1.00 92.56 85 THR A CA 1
ATOM 677 C C . THR A 1 85 ? -7.938 -3.573 7.449 1.00 92.56 85 THR A C 1
ATOM 679 O O . THR A 1 85 ? -6.847 -4.132 7.570 1.00 92.56 85 THR A O 1
ATOM 682 N N . TRP A 1 86 ? -8.680 -3.206 8.494 1.00 89.25 86 TRP A N 1
ATOM 683 C CA . TRP A 1 86 ? -8.326 -3.604 9.851 1.00 89.25 86 TRP A CA 1
ATOM 684 C C . TRP A 1 86 ? -8.353 -5.127 9.997 1.00 89.25 86 TRP A C 1
ATOM 686 O O . TRP A 1 86 ? -9.279 -5.797 9.547 1.00 89.25 86 TRP A O 1
ATOM 696 N N . GLN A 1 87 ? -7.346 -5.657 10.676 1.00 87.69 87 GLN A N 1
ATOM 697 C CA . GLN A 1 87 ? -7.353 -7.010 11.216 1.00 87.69 87 GLN A CA 1
ATOM 698 C C . GLN A 1 87 ? -7.745 -6.983 12.695 1.00 87.69 87 GLN A C 1
ATOM 700 O O . GLN A 1 87 ? -8.627 -7.724 13.111 1.00 87.69 87 GLN A O 1
ATOM 705 N N . ASP A 1 88 ? -7.116 -6.096 13.469 1.00 83.50 88 ASP A N 1
ATOM 706 C CA . ASP A 1 88 ? -7.452 -5.805 14.860 1.00 83.50 88 ASP A CA 1
ATOM 707 C C . ASP A 1 88 ? -7.348 -4.291 15.079 1.00 83.50 88 ASP A C 1
ATOM 709 O O . ASP A 1 88 ? -6.259 -3.715 15.135 1.00 83.50 88 ASP A O 1
ATOM 713 N N . LYS A 1 89 ? -8.504 -3.635 15.207 1.00 80.94 89 LYS A N 1
ATOM 714 C CA . LYS A 1 89 ? -8.590 -2.186 15.419 1.00 80.94 89 LYS A CA 1
ATOM 715 C C . LYS A 1 89 ? -8.016 -1.761 16.775 1.00 80.94 89 LYS A C 1
ATOM 717 O O . LYS A 1 89 ? -7.439 -0.680 16.865 1.00 80.94 89 LYS A O 1
ATOM 722 N N . GLN A 1 90 ? -8.174 -2.573 17.823 1.00 82.69 90 GLN A N 1
ATOM 723 C CA . GLN A 1 90 ? -7.691 -2.227 19.165 1.00 82.69 90 GLN A CA 1
ATOM 724 C C . GLN A 1 90 ? -6.163 -2.217 19.203 1.00 82.69 90 GLN A C 1
ATOM 726 O O . GLN A 1 90 ? -5.564 -1.323 19.797 1.00 82.69 90 GLN A O 1
ATOM 731 N N . GLN A 1 91 ? -5.543 -3.166 18.503 1.00 84.19 91 GLN A N 1
ATOM 732 C CA . GLN A 1 91 ? -4.088 -3.278 18.393 1.00 84.19 91 GLN A CA 1
ATOM 733 C C . GLN A 1 91 ? -3.496 -2.490 17.217 1.00 84.19 91 GLN A C 1
ATOM 735 O O . GLN A 1 91 ? -2.285 -2.511 17.016 1.00 84.19 91 GLN A O 1
ATOM 740 N N . LY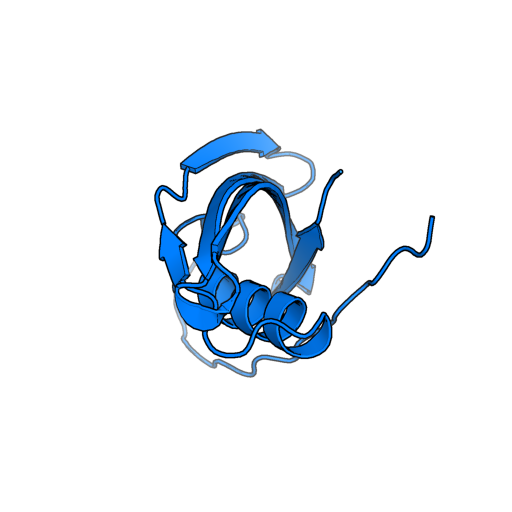S A 1 92 ? -4.332 -1.788 16.440 1.00 82.94 92 LYS A N 1
ATOM 741 C CA . LYS A 1 92 ? -3.941 -1.067 15.218 1.00 82.94 92 LYS A CA 1
ATOM 742 C C . LYS A 1 92 ? -3.245 -1.961 14.181 1.00 82.94 92 LYS A C 1
ATOM 744 O O . LYS A 1 92 ? -2.393 -1.500 13.424 1.00 82.94 92 LYS A O 1
ATOM 749 N N . ILE A 1 93 ? -3.642 -3.229 14.107 1.00 86.62 93 ILE A N 1
ATOM 750 C CA . ILE A 1 93 ? -3.140 -4.185 13.120 1.00 86.62 93 ILE A CA 1
ATOM 751 C C . ILE A 1 93 ? -4.055 -4.138 11.905 1.00 86.62 93 ILE A C 1
ATOM 753 O O . ILE A 1 93 ? -5.262 -4.360 12.015 1.00 86.62 93 ILE A O 1
ATOM 757 N N . PHE A 1 94 ? -3.485 -3.891 10.734 1.00 91.12 94 PHE A N 1
ATOM 758 C CA . PHE A 1 94 ? -4.187 -3.900 9.456 1.00 91.12 94 PHE A CA 1
ATOM 759 C C . PHE A 1 94 ? -3.420 -4.757 8.450 1.00 91.12 94 PHE A C 1
ATOM 761 O O . PHE A 1 94 ? -2.236 -5.040 8.628 1.00 91.12 94 PHE A O 1
ATOM 768 N N . TYR A 1 95 ? -4.092 -5.157 7.377 1.00 89.81 95 TYR A N 1
ATOM 769 C CA . TYR A 1 95 ? -3.453 -5.833 6.255 1.00 89.81 95 TYR A CA 1
ATOM 770 C C . TYR A 1 95 ? -3.716 -5.086 4.952 1.00 89.81 95 TYR A C 1
ATOM 772 O O . TYR A 1 95 ? -4.694 -4.344 4.808 1.00 89.81 95 TYR A O 1
ATOM 780 N N . VAL A 1 96 ? -2.814 -5.307 3.998 1.00 94.62 96 VAL A N 1
ATOM 781 C CA . VAL A 1 96 ? -2.935 -4.835 2.622 1.00 94.62 96 VAL A CA 1
ATOM 782 C C . VAL A 1 96 ? -3.123 -6.042 1.718 1.00 94.62 96 VAL A C 1
ATOM 784 O O . VAL A 1 96 ? -2.382 -7.020 1.819 1.00 94.62 96 VAL A O 1
ATOM 787 N N . GLN A 1 97 ? -4.106 -5.975 0.828 1.00 93.50 97 GLN A N 1
ATOM 788 C CA . GLN A 1 97 ? -4.408 -7.047 -0.114 1.00 93.50 97 GLN A CA 1
ATOM 789 C C . GLN A 1 97 ? -4.446 -6.498 -1.538 1.00 93.50 97 GLN A C 1
ATOM 791 O O . GLN A 1 97 ? -5.149 -5.527 -1.799 1.00 93.50 97 GLN A O 1
ATOM 796 N N . LEU A 1 98 ? -3.723 -7.130 -2.466 1.00 94.06 98 LEU A N 1
ATOM 797 C CA . LEU A 1 98 ? -3.831 -6.827 -3.895 1.00 94.06 98 LEU A CA 1
ATOM 798 C C . LEU A 1 98 ? -5.167 -7.347 -4.445 1.00 94.06 98 LEU A C 1
ATOM 800 O O . LEU A 1 98 ? -5.593 -8.458 -4.121 1.00 94.06 98 LEU A O 1
ATOM 804 N N . ILE A 1 99 ? -5.818 -6.529 -5.268 1.00 89.12 99 ILE A N 1
ATOM 805 C CA . ILE A 1 99 ? -7.106 -6.819 -5.900 1.00 89.12 99 ILE A CA 1
ATOM 806 C C . ILE A 1 99 ? -6.843 -6.740 -7.403 1.00 89.12 99 ILE A C 1
ATOM 808 O O . ILE A 1 99 ? -6.676 -5.634 -7.913 1.00 89.12 99 ILE A O 1
ATOM 812 N N . ASP A 1 100 ? -6.705 -7.892 -8.062 1.00 64.94 100 ASP A N 1
ATOM 813 C CA . ASP A 1 100 ? -6.535 -7.995 -9.525 1.00 64.94 100 ASP A CA 1
ATOM 814 C C . ASP A 1 100 ? -7.591 -7.167 -10.289 1.00 64.94 100 ASP A C 1
ATOM 816 O O . ASP A 1 100 ? -8.791 -7.237 -9.921 1.00 64.94 100 ASP A O 1
#

Foldseek 3Di:
DDWDWDWDQDQDPDPDDDDLAADAQPDPVVVVQVQVVVVVVPQVGKDKADKDFPDADSVQRKTKIKIWIARPVVRDIDIWIKMWGDPDVVRSTITITTDD